Protein AF-A0A356V9R8-F1 (afdb_monomer_lite)

pLDD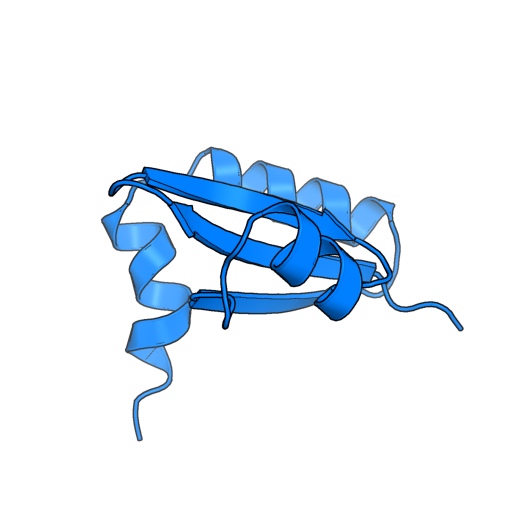T: mean 90.52, std 12.16, range [36.03, 97.06]

Radius of gyration: 11.84 Å; chains: 1; bounding box: 31×26×31 Å

Foldseek 3Di:
DQWKKWFWADDPNDIDIDIDSDPVVVCVVSVHDDTLDIDTDPDPVRNVVVSVVLVPDDPVVNNCRNVVPDD

Secondary structure (DSSP, 8-state):
---EEEEEEEETTEEEEEEES-HHHHHHHHT-S--SEEEEESSHHHHHHHHHHHHTS-HHHHHHHHHTT--

Sequence (71 aa):
MASWVVYIIEKRGHYYAGMTTDLPHRLRQHQVAVAKYAEAQPSRHAAAQRERQIKGWSRAKKERLWTAGGR

Structure (mmCIF, N/CA/C/O backbone):
data_AF-A0A356V9R8-F1
#
_entry.id   AF-A0A356V9R8-F1
#
loop_
_atom_site.group_PDB
_atom_site.id
_atom_site.type_symbol
_atom_site.label_atom_id
_atom_site.label_alt_id
_atom_site.label_comp_id
_atom_site.label_asym_id
_atom_site.label_entity_id
_atom_site.label_seq_id
_atom_site.pdbx_PDB_ins_code
_atom_site.Cartn_x
_atom_site.Cartn_y
_atom_site.Cartn_z
_atom_site.occupancy
_atom_site.B_iso_or_equiv
_atom_site.auth_seq_id
_atom_site.auth_comp_id
_atom_site.auth_asym_id
_atom_site.auth_atom_id
_atom_site.pdbx_PDB_model_num
ATOM 1 N N . MET A 1 1 ? 5.423 -12.905 -18.529 1.00 51.62 1 MET A N 1
ATOM 2 C CA . MET A 1 1 ? 5.991 -11.718 -17.847 1.00 51.62 1 MET A CA 1
ATOM 3 C C . MET A 1 1 ? 5.417 -11.670 -16.439 1.00 51.62 1 MET A C 1
ATOM 5 O O . MET A 1 1 ? 4.205 -11.754 -16.312 1.00 51.62 1 MET A O 1
ATOM 9 N N . ALA A 1 2 ? 6.250 -11.625 -15.397 1.00 58.91 2 ALA A N 1
ATOM 10 C CA . ALA A 1 2 ? 5.766 -11.528 -14.018 1.00 58.91 2 ALA A CA 1
ATOM 11 C C . ALA A 1 2 ? 5.474 -10.059 -13.681 1.00 58.91 2 ALA A C 1
ATOM 13 O O . ALA A 1 2 ? 6.398 -9.247 -13.612 1.00 58.91 2 ALA A O 1
ATOM 14 N N . SER A 1 3 ? 4.200 -9.720 -13.498 1.00 86.25 3 SER A N 1
ATOM 15 C CA . SER A 1 3 ? 3.791 -8.377 -13.087 1.00 8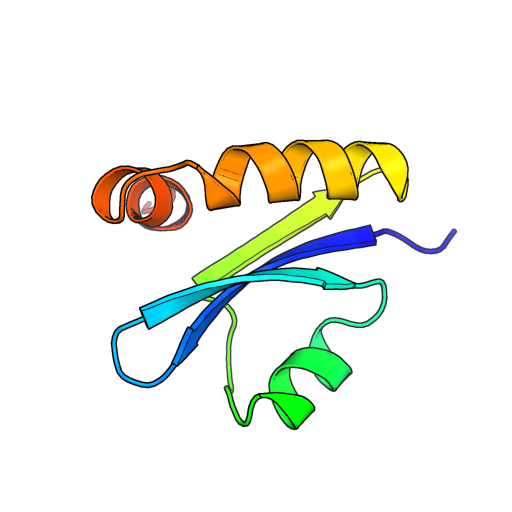6.25 3 SER A CA 1
ATOM 16 C C . SER A 1 3 ? 4.025 -8.204 -11.590 1.00 86.25 3 SER A C 1
ATOM 18 O O . SER A 1 3 ? 3.623 -9.044 -10.784 1.00 86.25 3 SER A O 1
ATOM 20 N N . TRP A 1 4 ? 4.682 -7.113 -11.207 1.00 95.31 4 TRP A N 1
ATOM 21 C CA . TRP A 1 4 ? 4.796 -6.739 -9.801 1.00 95.31 4 TRP A CA 1
ATOM 22 C C . TRP A 1 4 ? 3.503 -6.065 -9.367 1.00 95.31 4 TRP A C 1
ATOM 24 O O . TRP A 1 4 ? 2.914 -5.314 -10.133 1.00 95.31 4 TRP A O 1
ATOM 34 N N . VAL A 1 5 ? 3.055 -6.310 -8.145 1.00 96.12 5 VAL A N 1
ATOM 35 C CA . VAL A 1 5 ? 1.838 -5.721 -7.589 1.00 96.12 5 VAL A CA 1
ATOM 36 C C . VAL A 1 5 ? 2.193 -4.993 -6.310 1.00 96.12 5 VAL A C 1
ATOM 38 O O . VAL A 1 5 ? 2.776 -5.582 -5.400 1.00 96.12 5 VAL A O 1
ATOM 41 N N . VAL A 1 6 ? 1.830 -3.718 -6.234 1.00 97.06 6 VAL A N 1
ATOM 42 C CA . VAL A 1 6 ? 1.878 -2.927 -5.004 1.00 97.06 6 VAL A CA 1
ATOM 43 C C . VAL A 1 6 ? 0.519 -3.020 -4.340 1.00 97.06 6 VAL A C 1
ATOM 45 O O . VAL A 1 6 ? -0.503 -2.875 -5.002 1.00 97.06 6 VAL A O 1
ATOM 48 N N . TYR A 1 7 ? 0.492 -3.271 -3.038 1.00 96.19 7 TYR A N 1
ATOM 49 C CA . TYR A 1 7 ? -0.745 -3.493 -2.306 1.00 96.19 7 TYR A CA 1
ATOM 50 C C . TYR A 1 7 ? -0.773 -2.742 -0.981 1.00 96.19 7 TYR A C 1
ATOM 52 O O . TYR A 1 7 ? 0.269 -2.430 -0.400 1.00 96.19 7 TYR A O 1
ATOM 60 N N . ILE A 1 8 ? -1.986 -2.486 -0.488 1.00 96.56 8 ILE A N 1
ATOM 61 C CA . ILE A 1 8 ? -2.236 -2.006 0.872 1.00 96.56 8 ILE A CA 1
ATOM 62 C C . ILE A 1 8 ? -3.162 -2.998 1.567 1.00 96.56 8 ILE A C 1
ATOM 64 O O . ILE A 1 8 ? -4.240 -3.305 1.063 1.00 96.56 8 ILE A O 1
ATOM 68 N N . ILE A 1 9 ? -2.757 -3.473 2.742 1.00 95.81 9 ILE A N 1
ATOM 69 C CA . ILE A 1 9 ? -3.609 -4.257 3.642 1.00 95.81 9 ILE A CA 1
ATOM 70 C C . ILE A 1 9 ? -3.852 -3.491 4.934 1.00 95.81 9 ILE A C 1
ATOM 72 O O . ILE A 1 9 ? -3.023 -2.692 5.374 1.00 95.81 9 ILE A O 1
ATOM 76 N N . GLU A 1 10 ? -4.977 -3.788 5.567 1.00 94.69 10 GLU A N 1
ATOM 77 C CA . GLU A 1 10 ? -5.267 -3.359 6.925 1.00 94.69 10 GLU A CA 1
ATOM 78 C C . GLU A 1 10 ? -5.074 -4.537 7.876 1.00 94.69 10 GLU A C 1
ATOM 80 O O . GLU A 1 10 ? -5.632 -5.612 7.667 1.00 94.69 10 GLU A O 1
ATOM 85 N N . LYS A 1 11 ? -4.280 -4.340 8.929 1.00 91.62 11 LYS A N 1
ATOM 86 C CA . LYS A 1 11 ? -4.115 -5.323 10.000 1.00 91.62 11 LYS A CA 1
ATOM 87 C C . LYS A 1 11 ? -4.091 -4.595 11.336 1.00 91.62 11 LYS A C 1
ATOM 89 O O . LYS A 1 11 ? -3.262 -3.714 11.544 1.00 91.62 11 LYS A O 1
ATOM 94 N N . ARG A 1 12 ? -5.011 -4.967 12.235 1.00 90.44 12 ARG A N 1
ATOM 95 C CA . ARG A 1 12 ? -5.156 -4.371 13.579 1.00 90.44 12 ARG A CA 1
ATOM 96 C C . ARG A 1 12 ? -5.251 -2.833 13.550 1.00 90.44 12 ARG A C 1
ATOM 98 O O . ARG A 1 12 ? -4.599 -2.161 14.334 1.00 90.44 12 ARG A O 1
ATOM 105 N N . GLY A 1 13 ? -6.002 -2.274 12.598 1.00 88.88 13 GLY A N 1
ATOM 106 C CA . GLY A 1 13 ? -6.181 -0.822 12.454 1.00 88.88 13 GLY A CA 1
ATOM 107 C C . GLY A 1 13 ? -5.009 -0.077 11.803 1.00 88.88 13 GLY A C 1
ATOM 108 O O . GLY A 1 13 ? -5.119 1.124 11.564 1.00 88.88 13 GLY A O 1
ATOM 109 N N . HIS A 1 14 ? -3.913 -0.756 11.451 1.00 90.50 14 HIS A N 1
ATOM 110 C CA . HIS A 1 14 ? -2.778 -0.159 10.745 1.00 90.50 14 HIS A CA 1
ATOM 111 C C . HIS A 1 14 ? -2.772 -0.537 9.262 1.00 90.50 14 HIS A C 1
ATOM 113 O O . HIS A 1 14 ? -3.080 -1.672 8.891 1.00 90.50 14 HIS A O 1
ATOM 119 N N . TYR A 1 15 ? -2.373 0.415 8.415 1.00 94.31 15 TYR A N 1
ATOM 120 C CA . TYR A 1 15 ? -2.184 0.185 6.984 1.00 94.31 15 TYR A CA 1
ATOM 121 C C . TYR A 1 15 ? -0.737 -0.166 6.668 1.00 94.31 15 TYR A C 1
ATOM 123 O O . TYR A 1 15 ? 0.172 0.633 6.906 1.00 94.31 15 TYR A O 1
ATOM 131 N N . TYR A 1 16 ? -0.551 -1.334 6.061 1.00 93.81 16 TYR A N 1
ATOM 132 C CA . TYR A 1 16 ? 0.736 -1.811 5.578 1.00 93.81 16 TYR A CA 1
ATOM 133 C C . TYR A 1 16 ? 0.752 -1.757 4.059 1.00 93.81 16 TYR A C 1
ATOM 135 O O . TYR A 1 16 ? -0.144 -2.295 3.412 1.00 93.81 16 TYR A O 1
ATOM 143 N N . ALA A 1 17 ? 1.780 -1.119 3.508 1.00 95.44 17 ALA A N 1
ATOM 144 C CA . ALA A 1 17 ? 2.045 -1.102 2.078 1.00 95.44 17 ALA A CA 1
ATOM 145 C C . ALA A 1 17 ? 3.208 -2.043 1.762 1.00 95.44 17 ALA A C 1
ATOM 147 O O . ALA A 1 17 ? 4.228 -2.014 2.458 1.00 95.44 17 ALA A O 1
ATOM 148 N N . GLY A 1 18 ? 3.038 -2.858 0.727 1.00 95.38 18 GLY A N 1
ATOM 149 C CA . GLY A 1 18 ? 4.022 -3.835 0.278 1.00 95.38 18 GLY A CA 1
ATOM 150 C C . GLY A 1 18 ? 4.010 -3.991 -1.237 1.00 95.38 18 GLY A C 1
ATOM 151 O O . GLY A 1 18 ? 3.099 -3.509 -1.910 1.00 95.38 18 GLY A O 1
ATOM 152 N N . MET A 1 19 ? 5.000 -4.702 -1.770 1.00 96.00 19 MET A N 1
ATOM 153 C CA . MET A 1 19 ? 5.001 -5.172 -3.156 1.00 96.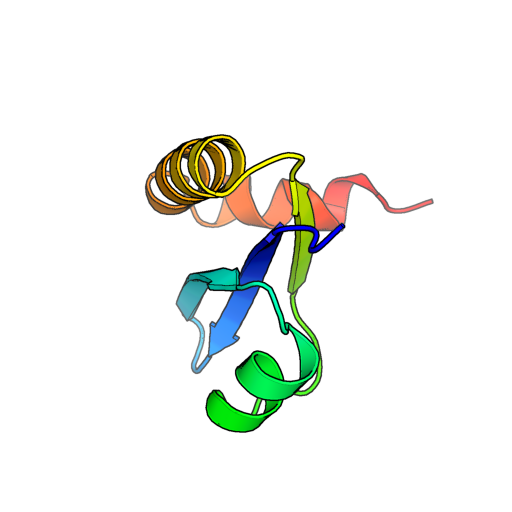00 19 MET A CA 1
ATOM 154 C C . MET A 1 19 ? 5.302 -6.672 -3.237 1.00 96.00 19 MET A C 1
ATOM 156 O O . MET A 1 19 ? 6.046 -7.207 -2.415 1.00 96.00 19 MET A O 1
ATOM 160 N N . THR A 1 20 ? 4.712 -7.363 -4.209 1.00 95.75 20 THR A N 1
ATOM 161 C CA . THR A 1 20 ? 4.888 -8.807 -4.439 1.00 95.75 20 THR A CA 1
ATOM 162 C C . THR A 1 20 ? 4.592 -9.160 -5.895 1.00 95.75 20 THR A C 1
ATOM 164 O O . THR A 1 20 ? 3.887 -8.425 -6.575 1.00 95.75 20 THR A O 1
ATOM 167 N N . THR A 1 21 ? 5.102 -10.288 -6.379 1.00 95.19 21 THR A N 1
ATOM 168 C CA . THR A 1 21 ? 4.664 -10.910 -7.643 1.00 95.19 21 THR A CA 1
ATOM 169 C C . THR A 1 21 ? 3.544 -11.935 -7.431 1.00 95.19 21 THR A C 1
ATOM 171 O O . THR A 1 21 ? 2.915 -12.357 -8.392 1.00 95.19 21 THR A O 1
ATOM 174 N N . ASP A 1 22 ? 3.279 -12.322 -6.178 1.00 94.06 22 ASP A N 1
ATOM 175 C CA . ASP A 1 22 ? 2.198 -13.227 -5.773 1.00 94.06 22 ASP A CA 1
ATOM 176 C C . ASP A 1 22 ? 1.407 -12.591 -4.617 1.00 94.06 22 ASP A C 1
ATOM 178 O O . ASP A 1 22 ? 1.803 -12.642 -3.443 1.00 94.06 22 ASP A O 1
ATOM 182 N N . LEU A 1 23 ? 0.316 -11.903 -4.968 1.00 93.31 23 LEU A N 1
ATOM 183 C CA . LEU A 1 23 ? -0.571 -11.245 -4.008 1.00 93.31 23 LEU A CA 1
ATOM 184 C C . LEU A 1 23 ? -1.398 -12.251 -3.186 1.00 93.31 23 LEU A C 1
ATOM 186 O O . LEU A 1 23 ? -1.416 -12.099 -1.962 1.00 93.31 23 LEU A O 1
ATOM 190 N N . PRO A 1 24 ? -2.029 -13.290 -3.774 1.00 93.12 24 PRO A N 1
ATOM 191 C CA . PRO A 1 24 ? -2.779 -14.286 -3.007 1.00 93.12 24 PRO A CA 1
ATOM 192 C C . PRO A 1 24 ? -1.952 -14.962 -1.911 1.00 93.12 24 PRO A C 1
ATOM 194 O O . PRO A 1 24 ? -2.417 -15.096 -0.778 1.00 93.12 24 PRO A O 1
ATOM 197 N N . HIS A 1 25 ? -0.711 -15.356 -2.211 1.00 93.56 25 HIS A N 1
ATOM 198 C CA . HIS A 1 25 ? 0.182 -15.930 -1.208 1.00 93.56 25 HIS A CA 1
ATOM 199 C C . HIS A 1 25 ? 0.490 -14.940 -0.083 1.00 93.56 25 HIS A C 1
ATOM 201 O O . HIS A 1 25 ? 0.417 -15.303 1.094 1.00 93.56 25 HIS A O 1
ATOM 207 N N . ARG A 1 26 ? 0.750 -13.668 -0.413 1.00 93.88 26 ARG A N 1
ATOM 208 C CA . ARG A 1 26 ? 0.997 -12.632 0.599 1.00 93.88 26 ARG A CA 1
ATOM 209 C C . ARG A 1 26 ? -0.211 -12.358 1.488 1.00 93.88 26 ARG A C 1
ATOM 211 O O . ARG A 1 26 ? -0.043 -12.214 2.697 1.00 93.88 26 ARG A O 1
ATOM 218 N N . LEU A 1 27 ? -1.413 -12.320 0.922 1.00 93.81 27 LEU A N 1
ATOM 219 C CA . LEU A 1 27 ? -2.654 -12.149 1.679 1.00 93.81 27 LEU A CA 1
ATOM 220 C C . LEU A 1 27 ? -2.849 -13.276 2.703 1.00 93.81 27 LEU A C 1
ATOM 222 O O . LEU A 1 27 ? -3.081 -12.997 3.883 1.00 93.81 27 LEU A O 1
ATOM 226 N N . ARG A 1 28 ? -2.615 -14.534 2.297 1.00 94.44 28 ARG A N 1
ATOM 227 C CA . ARG A 1 28 ? -2.632 -15.692 3.209 1.00 94.44 28 ARG A CA 1
ATOM 228 C C . ARG A 1 28 ? -1.617 -15.553 4.344 1.00 94.44 28 ARG A C 1
ATOM 230 O O . ARG A 1 28 ? -1.979 -15.737 5.501 1.00 94.44 28 ARG A O 1
ATOM 237 N N . GLN A 1 29 ? -0.377 -15.164 4.039 1.00 93.00 29 GLN A N 1
ATOM 238 C CA . GLN A 1 29 ? 0.668 -14.961 5.055 1.00 93.00 29 GLN A CA 1
ATOM 239 C C . GLN A 1 29 ? 0.317 -13.863 6.067 1.00 93.00 29 GLN A C 1
ATOM 241 O O . GLN A 1 29 ? 0.661 -13.963 7.243 1.00 93.00 29 GLN A O 1
ATOM 246 N N . HIS A 1 30 ? -0.381 -12.812 5.634 1.00 91.50 30 HIS A N 1
ATOM 247 C CA . HIS A 1 30 ? -0.847 -11.762 6.536 1.00 91.50 30 HIS A CA 1
ATOM 248 C C . HIS A 1 30 ? -2.142 -12.114 7.280 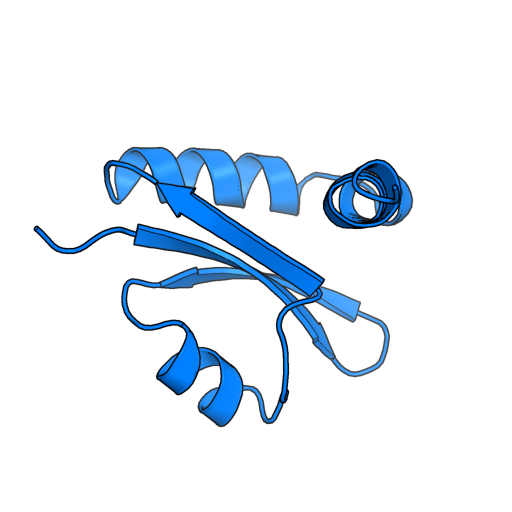1.00 91.50 30 HIS A C 1
ATOM 250 O O . HIS A 1 30 ? -2.490 -11.373 8.206 1.00 91.50 30 HIS A O 1
ATOM 256 N N . GLN A 1 31 ? -2.784 -13.238 6.933 1.00 93.19 31 GLN A N 1
ATOM 257 C CA . GLN A 1 31 ? -4.105 -13.668 7.403 1.00 93.19 31 GLN A CA 1
ATOM 258 C C . GLN A 1 31 ? -5.184 -12.620 7.102 1.00 93.19 31 GLN A C 1
ATOM 260 O O . GLN A 1 31 ? -6.017 -12.292 7.943 1.00 93.19 31 GLN A O 1
ATOM 265 N N . VAL A 1 32 ? -5.130 -12.054 5.895 1.00 92.06 32 VAL A N 1
ATOM 266 C CA . VAL A 1 32 ? -6.069 -11.041 5.407 1.00 92.06 32 VAL A CA 1
ATOM 267 C C . VAL A 1 32 ? -6.735 -11.581 4.149 1.00 92.06 32 VAL A C 1
ATOM 269 O O . VAL A 1 32 ? -6.050 -12.070 3.258 1.00 92.06 32 VAL A O 1
ATOM 272 N N . ALA A 1 33 ? -8.062 -11.486 4.061 1.00 90.31 33 ALA A N 1
ATOM 273 C CA . ALA A 1 33 ? -8.800 -12.003 2.909 1.00 90.31 33 ALA A CA 1
ATOM 274 C C . ALA A 1 33 ? -8.592 -11.155 1.642 1.00 90.31 33 ALA A C 1
ATOM 276 O O . ALA A 1 33 ? -8.439 -11.697 0.552 1.00 90.31 33 ALA A O 1
ATOM 277 N N . VAL A 1 34 ? -8.578 -9.825 1.785 1.00 91.44 34 VAL A N 1
ATOM 278 C CA . VAL A 1 34 ? -8.574 -8.874 0.663 1.00 91.44 34 VAL A CA 1
ATOM 279 C C . VAL A 1 34 ? -7.662 -7.684 0.960 1.00 91.44 34 VAL A C 1
ATOM 281 O O . VAL A 1 34 ? -7.662 -7.137 2.064 1.00 91.44 34 VAL A O 1
ATOM 284 N N . ALA A 1 35 ? -6.894 -7.260 -0.045 1.00 94.94 35 ALA A N 1
ATOM 285 C CA . ALA A 1 35 ? -6.174 -5.993 -0.002 1.00 94.94 35 ALA A CA 1
ATOM 286 C C . ALA A 1 35 ? -7.151 -4.819 -0.162 1.00 94.94 35 ALA A C 1
ATOM 288 O O . ALA A 1 35 ? -8.030 -4.855 -1.016 1.00 94.94 35 ALA A O 1
ATOM 289 N N . LYS A 1 36 ? -6.961 -3.743 0.607 1.00 95.19 36 LYS A N 1
ATOM 290 C CA . LYS A 1 36 ? -7.698 -2.480 0.415 1.00 95.19 36 LYS A CA 1
ATOM 291 C C . LYS A 1 36 ? -7.358 -1.830 -0.925 1.00 95.19 36 LYS A C 1
ATOM 293 O O . LYS A 1 36 ? -8.166 -1.102 -1.481 1.00 95.19 36 LYS A O 1
ATOM 298 N N . TYR A 1 37 ? -6.150 -2.085 -1.419 1.00 94.94 37 TYR A N 1
ATOM 299 C CA . TYR A 1 37 ? -5.644 -1.573 -2.683 1.00 94.94 37 TYR A CA 1
ATOM 300 C C . TYR A 1 37 ? -4.687 -2.579 -3.309 1.00 94.94 37 TYR A C 1
ATOM 302 O O . TYR A 1 37 ? -3.882 -3.176 -2.588 1.00 94.94 37 TYR A O 1
ATOM 310 N N . ALA A 1 38 ? -4.736 -2.721 -4.630 1.00 94.88 38 ALA A N 1
ATOM 311 C CA . ALA A 1 38 ? -3.764 -3.466 -5.416 1.00 94.88 38 ALA A CA 1
ATOM 312 C C . ALA A 1 38 ? -3.563 -2.770 -6.768 1.00 94.88 38 ALA A C 1
ATOM 314 O O . ALA A 1 38 ? -4.531 -2.420 -7.437 1.00 94.88 38 ALA A O 1
ATOM 315 N N . GLU A 1 39 ? -2.311 -2.571 -7.168 1.00 94.38 39 GLU A N 1
ATOM 316 C CA . GLU A 1 39 ? -1.935 -1.899 -8.412 1.00 94.38 39 GLU A CA 1
ATOM 317 C C . GLU A 1 39 ? -0.798 -2.667 -9.086 1.00 94.38 39 GLU A C 1
ATOM 319 O O . GLU A 1 39 ? 0.260 -2.879 -8.486 1.00 94.38 39 GLU A O 1
ATOM 324 N N . ALA A 1 40 ? -1.014 -3.089 -10.332 1.00 95.00 40 ALA A N 1
ATOM 325 C CA . ALA A 1 40 ? 0.012 -3.744 -11.132 1.00 95.00 40 ALA A CA 1
ATOM 326 C C . ALA A 1 40 ? 1.054 -2.728 -11.620 1.00 95.00 40 ALA A C 1
ATOM 328 O O . ALA A 1 40 ? 0.733 -1.597 -11.969 1.00 95.00 40 ALA A O 1
ATOM 329 N N . GLN A 1 41 ? 2.311 -3.151 -11.654 1.00 95.56 41 GLN A N 1
ATOM 330 C CA . GLN A 1 41 ? 3.464 -2.337 -11.996 1.00 95.56 41 GLN A CA 1
ATOM 331 C C . GLN A 1 41 ? 4.331 -3.066 -13.026 1.00 95.56 41 GLN A C 1
ATOM 333 O O . GLN A 1 41 ? 4.524 -4.284 -12.928 1.00 95.56 41 GLN A O 1
ATOM 338 N N . PRO A 1 42 ? 4.895 -2.330 -14.001 1.00 93.31 42 PRO A N 1
ATOM 339 C CA . PRO A 1 42 ? 5.607 -2.923 -15.130 1.00 93.31 42 PRO A CA 1
ATOM 340 C C . PRO A 1 42 ? 6.949 -3.548 -14.731 1.00 93.31 42 PRO A C 1
ATOM 342 O O . PRO A 1 42 ? 7.496 -4.369 -15.461 1.00 93.31 42 PRO A O 1
ATOM 345 N N . SER A 1 43 ? 7.511 -3.161 -13.584 1.00 94.50 43 SER A N 1
ATOM 346 C CA . SER A 1 43 ? 8.792 -3.676 -13.107 1.00 94.50 43 SER A CA 1
ATOM 347 C C . SER A 1 43 ? 8.899 -3.621 -11.586 1.00 94.50 43 SER A C 1
ATOM 349 O O . SER A 1 43 ? 8.187 -2.870 -10.915 1.00 94.50 43 SER A O 1
ATOM 351 N N . ARG A 1 44 ? 9.867 -4.368 -11.040 1.00 94.81 44 ARG A N 1
ATOM 352 C CA . ARG A 1 44 ? 10.237 -4.305 -9.618 1.00 94.81 44 ARG A CA 1
ATOM 353 C C . ARG A 1 44 ? 10.589 -2.884 -9.185 1.00 94.81 44 ARG A C 1
ATOM 355 O O . ARG A 1 44 ? 10.249 -2.475 -8.082 1.00 94.81 44 ARG A O 1
ATOM 362 N N . HIS A 1 45 ? 11.282 -2.140 -10.046 1.00 95.75 45 HIS A N 1
ATOM 363 C CA . HIS A 1 45 ? 11.691 -0.771 -9.757 1.00 95.75 45 HIS A CA 1
ATOM 364 C C . HIS A 1 45 ? 10.483 0.172 -9.682 1.00 95.75 45 HIS A C 1
ATOM 366 O O . HIS A 1 45 ? 10.357 0.913 -8.709 1.00 95.75 45 HIS A O 1
ATOM 372 N N . ALA A 1 46 ? 9.558 0.083 -10.645 1.00 95.44 46 ALA A N 1
ATOM 373 C CA . ALA A 1 46 ? 8.313 0.852 -10.617 1.00 95.44 46 ALA A CA 1
ATOM 374 C C . ALA A 1 46 ? 7.482 0.528 -9.361 1.00 95.44 46 ALA A C 1
ATOM 376 O O . ALA A 1 46 ? 7.026 1.433 -8.661 1.00 95.44 46 ALA A O 1
ATOM 377 N N . ALA A 1 47 ? 7.388 -0.758 -9.000 1.00 96.44 47 ALA A N 1
ATOM 378 C CA . ALA A 1 47 ? 6.732 -1.190 -7.769 1.00 96.44 47 ALA A CA 1
ATOM 379 C C . ALA A 1 47 ? 7.396 -0.628 -6.506 1.00 96.44 47 ALA A C 1
ATOM 381 O O . ALA A 1 47 ? 6.698 -0.125 -5.629 1.00 96.44 47 ALA A O 1
ATOM 382 N N . ALA A 1 48 ? 8.727 -0.636 -6.426 1.00 96.25 48 ALA A N 1
ATOM 383 C CA . ALA A 1 48 ? 9.459 -0.092 -5.285 1.00 96.25 48 ALA A CA 1
ATOM 384 C C . ALA A 1 48 ? 9.267 1.427 -5.142 1.00 96.25 48 ALA A C 1
ATOM 386 O O . ALA A 1 48 ? 9.059 1.930 -4.036 1.00 96.25 48 ALA A O 1
ATOM 387 N N . GLN A 1 49 ? 9.298 2.168 -6.256 1.00 96.94 49 GLN A N 1
ATOM 388 C CA . GLN A 1 49 ? 9.036 3.608 -6.258 1.00 96.94 49 GLN A CA 1
ATOM 389 C C . GLN A 1 49 ? 7.617 3.911 -5.773 1.00 96.94 49 GLN A C 1
ATOM 391 O O . GLN A 1 49 ? 7.427 4.760 -4.898 1.00 96.94 49 GLN A O 1
ATOM 396 N N . ARG A 1 50 ? 6.626 3.182 -6.291 1.00 96.69 50 ARG A N 1
ATOM 397 C CA . ARG A 1 50 ? 5.226 3.343 -5.903 1.00 96.69 50 ARG A CA 1
ATOM 398 C C . ARG A 1 50 ? 4.979 2.963 -4.442 1.00 96.69 50 ARG A C 1
ATOM 400 O O . ARG A 1 50 ? 4.328 3.712 -3.715 1.00 96.69 50 ARG A O 1
ATOM 407 N N . GLU A 1 51 ? 5.550 1.856 -3.976 1.00 97.00 51 GLU A N 1
ATOM 408 C CA . GLU A 1 51 ? 5.493 1.437 -2.573 1.00 97.00 51 GLU A CA 1
ATOM 409 C C . GLU A 1 51 ? 6.094 2.513 -1.651 1.00 97.00 51 GLU A C 1
ATOM 411 O O . GLU A 1 51 ? 5.474 2.891 -0.654 1.00 97.00 51 GLU A O 1
ATOM 416 N N . ARG A 1 52 ? 7.261 3.072 -2.007 1.00 96.44 52 ARG A N 1
ATOM 417 C CA . ARG A 1 52 ? 7.908 4.160 -1.255 1.00 96.44 52 ARG A CA 1
ATOM 418 C C . ARG A 1 52 ? 7.033 5.411 -1.186 1.00 96.44 52 ARG A C 1
ATOM 420 O O . ARG A 1 52 ? 6.932 6.009 -0.116 1.00 96.44 52 ARG A O 1
ATOM 427 N N . GLN A 1 53 ? 6.379 5.786 -2.287 1.00 96.06 53 GLN A N 1
ATOM 428 C CA . GLN A 1 53 ? 5.420 6.894 -2.287 1.00 96.06 53 GLN A CA 1
ATOM 429 C C . GLN A 1 53 ? 4.284 6.63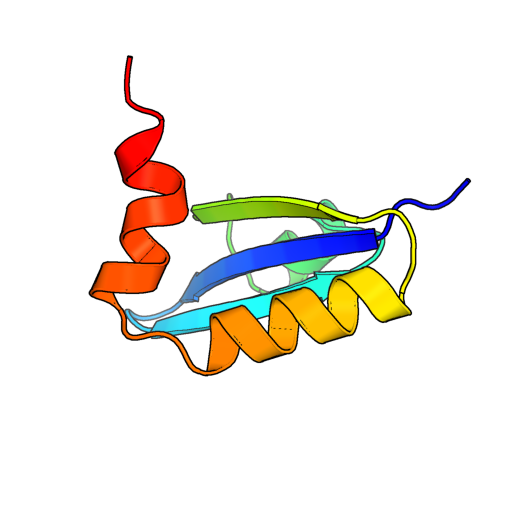0 -1.293 1.00 96.06 53 GLN A C 1
ATOM 431 O O . GLN A 1 53 ? 4.029 7.464 -0.428 1.00 96.06 53 GLN A O 1
ATOM 436 N N . ILE A 1 54 ? 3.636 5.463 -1.381 1.00 95.38 54 ILE A N 1
ATOM 437 C CA . ILE A 1 54 ? 2.492 5.104 -0.533 1.00 95.38 54 ILE A CA 1
ATOM 438 C C . ILE A 1 54 ? 2.892 5.037 0.945 1.00 95.38 54 ILE A C 1
ATOM 440 O O . ILE A 1 54 ? 2.135 5.503 1.796 1.00 95.38 54 ILE A O 1
ATOM 444 N N . LYS A 1 55 ? 4.072 4.500 1.287 1.00 92.88 55 LYS A N 1
ATOM 445 C CA . LYS A 1 55 ? 4.548 4.419 2.681 1.00 92.88 55 LYS A CA 1
ATOM 446 C C . LYS A 1 55 ? 4.564 5.789 3.367 1.00 92.88 55 LYS A C 1
ATOM 448 O O . LYS A 1 55 ? 4.099 5.885 4.501 1.00 92.88 55 LYS A O 1
ATOM 453 N N . GLY A 1 56 ? 4.988 6.836 2.655 1.00 91.94 56 GLY A N 1
ATOM 454 C CA . GLY A 1 56 ? 5.026 8.216 3.154 1.00 91.94 56 GLY A CA 1
ATOM 455 C C . GLY A 1 56 ? 3.676 8.944 3.191 1.00 91.94 56 GLY A C 1
ATOM 456 O O . GLY A 1 56 ? 3.612 10.092 3.620 1.00 91.94 56 GLY A O 1
ATOM 457 N N . TRP A 1 57 ? 2.586 8.332 2.724 1.00 95.81 57 TRP A N 1
ATOM 458 C CA . TRP A 1 57 ? 1.277 8.983 2.708 1.00 95.81 57 TRP A CA 1
ATOM 459 C C . TRP A 1 57 ? 0.554 8.897 4.055 1.00 95.81 57 TRP A C 1
ATOM 461 O O . TRP A 1 57 ? 0.621 7.885 4.763 1.00 95.81 57 TRP A O 1
ATOM 471 N N . SER A 1 58 ? -0.223 9.940 4.359 1.00 94.50 58 SER A N 1
ATOM 472 C CA . SER A 1 58 ? -1.175 9.930 5.471 1.00 94.50 58 SER A CA 1
ATOM 473 C C . SER A 1 58 ? -2.247 8.852 5.276 1.00 94.50 58 SER A C 1
ATOM 475 O O . SER A 1 58 ? -2.504 8.402 4.154 1.00 94.50 58 SER A O 1
ATOM 477 N N . ARG A 1 59 ? -2.904 8.452 6.373 1.00 93.12 59 ARG A N 1
ATOM 478 C CA . ARG A 1 59 ? -4.010 7.481 6.347 1.00 93.12 59 ARG A CA 1
ATOM 479 C C . ARG A 1 59 ? -5.099 7.891 5.345 1.00 93.12 59 ARG A C 1
ATOM 481 O O . ARG A 1 59 ? -5.408 7.124 4.441 1.00 93.12 59 ARG A O 1
ATOM 488 N N . ALA A 1 60 ? -5.569 9.135 5.441 1.00 93.88 60 ALA A N 1
ATOM 489 C CA . ALA A 1 60 ? -6.596 9.683 4.556 1.00 93.88 60 ALA A CA 1
ATOM 490 C C . ALA 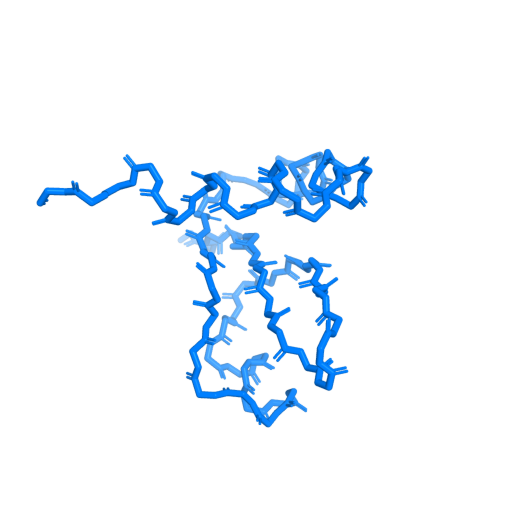A 1 60 ? -6.171 9.687 3.077 1.00 93.88 60 ALA A C 1
ATOM 492 O O . ALA A 1 60 ? -6.973 9.416 2.187 1.00 93.88 60 ALA A O 1
ATOM 493 N N . LYS A 1 61 ? -4.892 9.965 2.783 1.00 94.75 61 LYS A N 1
ATOM 494 C CA . LYS A 1 61 ? -4.391 9.940 1.401 1.00 94.75 61 LYS A CA 1
ATOM 495 C C . LYS A 1 61 ? -4.327 8.516 0.839 1.00 94.75 61 LYS A C 1
ATOM 497 O O . LYS A 1 61 ? -4.592 8.342 -0.346 1.00 94.75 61 LYS A O 1
ATOM 502 N N . LYS A 1 62 ? -4.013 7.513 1.667 1.00 93.94 62 LYS A N 1
ATOM 503 C CA . LYS A 1 62 ? -4.094 6.094 1.279 1.00 93.94 62 LYS A CA 1
ATOM 504 C C . LYS A 1 62 ? -5.537 5.708 0.961 1.00 93.94 62 LYS A C 1
ATOM 506 O O . LYS A 1 62 ? -5.773 5.165 -0.107 1.00 93.94 62 LYS A O 1
ATOM 511 N N . GLU A 1 63 ? -6.484 6.076 1.823 1.00 94.25 63 GLU A N 1
ATOM 512 C CA . GLU A 1 63 ? -7.913 5.762 1.658 1.00 94.25 63 GLU A CA 1
ATOM 513 C C . GLU A 1 63 ? -8.509 6.259 0.343 1.00 94.25 63 GLU A C 1
ATOM 515 O O . GLU A 1 63 ? -9.287 5.553 -0.296 1.00 94.25 63 GLU A O 1
ATOM 520 N N . ARG A 1 64 ? -8.064 7.422 -0.143 1.00 94.06 64 ARG A N 1
ATOM 521 C CA . ARG A 1 64 ? -8.483 7.937 -1.454 1.00 94.06 64 ARG A CA 1
ATOM 522 C C . ARG A 1 64 ? -8.205 6.977 -2.614 1.00 94.06 64 ARG A C 1
ATOM 524 O O . ARG A 1 64 ? -8.913 7.061 -3.607 1.00 94.06 64 ARG A O 1
ATOM 531 N N . LEU A 1 65 ? -7.234 6.067 -2.506 1.00 92.06 65 LEU A N 1
ATOM 532 C CA . LEU A 1 65 ? -6.928 5.105 -3.571 1.00 92.06 65 LEU A CA 1
ATOM 533 C C . LEU A 1 65 ? -8.055 4.105 -3.845 1.00 92.06 65 LEU A C 1
ATOM 535 O O . LEU A 1 65 ? -8.155 3.626 -4.968 1.00 92.06 65 LEU A O 1
ATOM 539 N N . TRP A 1 66 ? -8.879 3.785 -2.846 1.00 91.94 66 TRP A N 1
ATOM 540 C CA . TRP A 1 66 ? -10.000 2.850 -2.998 1.00 91.94 66 TRP A CA 1
ATOM 541 C C . TRP A 1 66 ? -11.361 3.516 -2.818 1.00 91.94 66 TRP A C 1
ATOM 543 O O . TRP A 1 66 ? -12.349 3.039 -3.361 1.00 91.94 66 TRP A O 1
ATOM 553 N N . THR A 1 67 ? -11.425 4.648 -2.119 1.00 87.00 67 THR A N 1
ATOM 554 C CA . THR A 1 67 ? -12.671 5.408 -1.976 1.00 87.00 67 THR A CA 1
ATOM 555 C C . THR A 1 67 ? -12.996 6.232 -3.229 1.00 87.00 67 THR A C 1
ATOM 557 O O . THR A 1 67 ? -14.165 6.446 -3.527 1.00 87.00 67 THR A O 1
ATOM 560 N N . ALA A 1 68 ? -11.996 6.675 -4.005 1.00 66.69 68 ALA A N 1
ATOM 561 C CA . ALA A 1 68 ? -12.234 7.494 -5.203 1.00 66.69 68 ALA A CA 1
ATOM 562 C C . ALA A 1 68 ? -12.750 6.703 -6.424 1.00 66.69 68 ALA A C 1
ATOM 564 O O . ALA A 1 68 ? -13.114 7.314 -7.424 1.00 66.69 68 ALA A O 1
ATOM 565 N N . GLY A 1 69 ? -12.796 5.367 -6.349 1.00 56.41 69 GLY A N 1
ATOM 566 C CA . GLY A 1 69 ? -13.325 4.489 -7.401 1.00 56.41 69 GLY A CA 1
ATOM 567 C C . GLY A 1 69 ? -14.812 4.144 -7.259 1.00 56.41 69 GLY A C 1
ATOM 568 O O . GLY A 1 69 ? -15.290 3.274 -7.975 1.00 56.41 69 GLY A O 1
ATOM 569 N N . GLY A 1 70 ? -15.536 4.775 -6.328 1.00 44.12 70 GLY A N 1
ATOM 570 C CA . GLY A 1 70 ? -16.960 4.522 -6.106 1.00 44.12 70 GLY A CA 1
ATOM 571 C C . GLY A 1 70 ? -17.863 5.182 -7.152 1.00 44.12 70 GLY A C 1
ATOM 572 O O . GLY A 1 70 ? -18.382 6.270 -6.903 1.00 44.12 70 GLY A O 1
ATOM 573 N N . ARG A 1 71 ? -18.061 4.508 -8.289 1.00 36.03 71 ARG A N 1
ATOM 574 C CA . ARG A 1 71 ? -19.341 4.425 -9.012 1.00 36.03 71 ARG A CA 1
ATOM 575 C C . ARG A 1 71 ? -19.517 3.013 -9.541 1.00 36.03 71 ARG A C 1
ATOM 577 O O . ARG A 1 71 ? -18.543 2.506 -10.136 1.00 36.03 71 ARG A O 1
#